Protein AF-A0A816ADS6-F1 (afdb_monomer_lite)

Radius of gyration: 17.89 Å; chains: 1; bounding box: 41×38×44 Å

pLDDT: mean 80.18, std 15.79, range [28.98, 94.25]

Foldseek 3Di:
DVVVVVVCVVCVVVVVVVVCCLQDCVNQVPHRDKDKDKDPFFQCDDCQNPPDPVNVLRRLDIDIDIDDDVVVVVPVQQVVLLVQCLQADDDVQQVVLQVVCVVDVDPDPDDPPVSNHHSSDNHDNPDACVNNVNDPSSGSCPDDPPPPRSVPDD

Sequence (154 aa):
SLLCMFILGLVDDDFVELLEHLTSPSFHQQQPPIIFILADHGLHYGPMWSKTTAGRLESRLPILITIMPNEYLMSSKKKQMLIQNQFRLVTPRDIYWTLFNIASPIKNNMVNDFRRQSLFDDLSMERNCSTEGIPEPLCACSEDGIKINPALHV

Secondary structure (DSSP, 8-state):
-HHHHHHHHHHHHHHHHHHHHTTSTTT-SSSPPPEEEE-SSS--SHHHHHH-HHHHHHHT---EEEE--TTTT-SHHHHHHHHHHTTS---HHHHHHHHHHHH----------TT---TTS---TT--TTTTT--GGG-TTSSSS----GGG--

Organism: NCBI:txid1234261

InterPro domains:
  IPR004245 Protein of unknown function DUF229 [PF02995] (8-144)
  IPR004245 Protein of unknown function DUF229 [PTHR10974] (11-143)

Structure (mmCIF, N/CA/C/O backbone):
data_AF-A0A816ADS6-F1
#
_entry.id   AF-A0A816ADS6-F1
#
loop_
_atom_site.group_PDB
_atom_site.id
_atom_site.type_symbol
_atom_site.label_atom_id
_atom_site.label_alt_id
_atom_site.label_comp_id
_atom_site.label_asym_id
_atom_site.label_entity_id
_atom_site.label_seq_id
_atom_site.pdbx_PDB_ins_code
_atom_site.Cartn_x
_atom_site.Cartn_y
_atom_site.Cartn_z
_atom_site.occupancy
_atom_site.B_iso_or_equiv
_atom_site.auth_seq_id
_atom_site.auth_comp_id
_atom_site.auth_asym_id
_atom_site.auth_atom_id
_atom_site.pdbx_PDB_model_num
ATOM 1 N N . SER A 1 1 ? 2.368 11.155 -23.588 1.00 54.50 1 SER A N 1
ATOM 2 C CA . SER A 1 1 ? 2.244 11.690 -22.220 1.00 54.50 1 SER A CA 1
ATOM 3 C C . SER A 1 1 ? 1.028 12.600 -22.061 1.00 54.50 1 SER A C 1
ATOM 5 O O . SER A 1 1 ? 0.391 12.488 -21.029 1.00 54.50 1 SER A O 1
ATOM 7 N N . LEU A 1 2 ? 0.624 13.403 -23.061 1.00 53.72 2 LEU A N 1
ATOM 8 C CA . LEU A 1 2 ? -0.594 14.238 -22.976 1.00 53.72 2 LEU A CA 1
ATOM 9 C C . LEU A 1 2 ? -1.900 13.467 -22.714 1.00 53.72 2 LEU A C 1
ATOM 11 O O . LEU A 1 2 ? -2.730 13.951 -21.961 1.00 53.72 2 LEU A O 1
ATOM 15 N N . LEU A 1 3 ? -2.069 12.265 -23.280 1.00 56.12 3 LEU A N 1
ATOM 16 C CA . LEU A 1 3 ? -3.297 11.475 -23.105 1.00 56.12 3 LEU A CA 1
ATOM 17 C C . LEU A 1 3 ? -3.537 11.053 -21.640 1.00 56.12 3 LEU A C 1
ATOM 19 O O . LEU A 1 3 ? -4.669 11.089 -21.183 1.00 56.12 3 LEU A O 1
ATOM 23 N N . CYS A 1 4 ? -2.476 10.709 -20.899 1.00 59.50 4 CYS A N 1
ATOM 24 C CA . CYS A 1 4 ? -2.575 10.350 -19.477 1.00 59.50 4 CYS A CA 1
ATOM 25 C C . CYS A 1 4 ? -2.991 11.549 -18.631 1.00 59.50 4 CYS A C 1
ATOM 27 O O . CYS A 1 4 ? -3.923 11.461 -17.845 1.00 59.50 4 CYS A O 1
ATOM 29 N N . MET A 1 5 ? -2.339 12.690 -18.855 1.00 61.38 5 MET A N 1
ATOM 30 C CA . MET A 1 5 ? -2.626 13.920 -18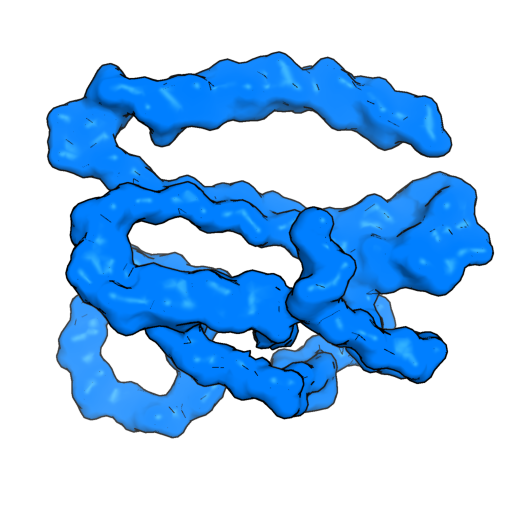.122 1.00 61.38 5 MET A CA 1
ATOM 31 C C . MET A 1 5 ? -4.041 14.440 -18.408 1.00 61.38 5 MET A C 1
ATOM 33 O O . MET A 1 5 ? -4.689 14.961 -17.510 1.00 61.38 5 MET A O 1
ATOM 37 N N . PHE A 1 6 ? -4.547 14.231 -19.628 1.00 64.19 6 PHE A N 1
ATOM 38 C CA . PHE A 1 6 ? -5.937 14.531 -19.973 1.00 64.19 6 PHE A CA 1
ATOM 39 C C . PHE A 1 6 ? -6.925 13.613 -19.249 1.00 64.19 6 PHE A C 1
ATOM 41 O O . PHE A 1 6 ? -7.908 14.100 -18.715 1.00 64.19 6 PHE A O 1
ATOM 48 N N . ILE A 1 7 ? -6.667 12.300 -19.214 1.00 68.88 7 ILE A N 1
ATOM 49 C CA . ILE A 1 7 ? -7.545 11.335 -18.533 1.00 68.88 7 ILE A CA 1
ATOM 50 C C . ILE A 1 7 ? -7.538 11.560 -17.019 1.00 68.88 7 ILE A C 1
ATOM 52 O O . ILE A 1 7 ? -8.600 11.537 -16.409 1.00 68.88 7 ILE A O 1
ATOM 56 N N . LEU A 1 8 ? -6.370 11.817 -16.422 1.00 69.19 8 LEU A N 1
ATOM 57 C CA . LEU A 1 8 ? -6.271 12.158 -15.002 1.00 69.19 8 LEU A CA 1
ATOM 58 C C . LEU A 1 8 ? -7.069 13.428 -14.694 1.00 69.19 8 LEU A C 1
ATOM 60 O O . LEU A 1 8 ? -7.870 13.413 -13.773 1.00 69.19 8 LEU A O 1
ATOM 64 N N . GLY A 1 9 ? -6.950 14.467 -15.526 1.00 75.25 9 GLY A N 1
ATOM 65 C CA . GLY A 1 9 ? -7.720 15.702 -15.364 1.00 75.25 9 GLY A CA 1
ATOM 66 C C . GLY A 1 9 ? -9.240 15.546 -15.507 1.00 75.25 9 GLY A C 1
ATOM 67 O O . GLY A 1 9 ? -9.964 16.420 -15.055 1.00 75.25 9 GLY A O 1
ATOM 68 N N . LEU A 1 10 ? -9.741 14.459 -16.108 1.00 83.31 10 LEU A N 1
ATOM 69 C CA . LEU A 1 10 ? -11.186 14.186 -16.167 1.00 83.31 10 LEU A CA 1
ATOM 70 C C . LEU A 1 10 ? -11.739 13.616 -14.859 1.00 83.31 10 LEU A C 1
ATOM 72 O O . LEU A 1 10 ? -12.939 13.701 -14.639 1.00 83.31 10 LEU A O 1
ATOM 76 N N . VAL A 1 11 ? -10.888 12.989 -14.048 1.00 85.44 11 VAL A N 1
ATOM 77 C CA . VAL A 1 11 ? -11.285 12.319 -12.800 1.00 85.44 11 VAL A CA 1
ATOM 78 C C . VAL A 1 11 ? -10.794 13.099 -11.579 1.00 85.44 11 VAL A C 1
ATOM 80 O O . VAL A 1 11 ? -11.251 12.831 -10.477 1.00 85.44 11 VAL A O 1
ATOM 83 N N . ASP A 1 12 ? -9.879 14.056 -11.758 1.00 88.38 12 ASP A N 1
ATOM 84 C CA . ASP A 1 12 ? -9.216 14.776 -10.666 1.00 88.38 12 ASP A CA 1
ATOM 85 C C . ASP A 1 12 ? -10.220 15.496 -9.756 1.00 88.38 12 ASP A C 1
ATOM 87 O O . ASP A 1 12 ? -10.264 15.210 -8.562 1.00 88.38 12 ASP A O 1
ATOM 91 N N . ASP A 1 13 ? -11.088 16.340 -10.326 1.00 91.56 13 ASP A N 1
ATOM 92 C CA . ASP A 1 13 ? -12.091 17.096 -9.563 1.00 91.56 13 ASP A CA 1
ATOM 93 C C . ASP A 1 13 ? -13.085 16.160 -8.847 1.00 91.56 13 ASP A C 1
ATOM 95 O O . ASP A 1 13 ? -13.317 16.306 -7.646 1.00 91.56 13 ASP A O 1
ATOM 99 N N . ASP A 1 14 ? -13.602 15.143 -9.548 1.00 91.88 14 ASP A N 1
ATOM 100 C CA . ASP A 1 14 ? -14.519 14.142 -8.979 1.00 91.88 14 ASP A CA 1
ATOM 101 C C . ASP A 1 14 ? -13.855 13.350 -7.838 1.00 91.88 14 ASP A C 1
ATOM 103 O O . ASP A 1 14 ? -14.491 12.992 -6.842 1.00 91.88 14 ASP A O 1
ATOM 107 N N . PHE A 1 15 ? -12.560 13.052 -7.970 1.00 90.88 15 PHE A N 1
ATOM 108 C CA . PHE A 1 15 ? -11.800 12.327 -6.959 1.00 90.88 15 PHE A CA 1
ATOM 109 C C . PHE A 1 15 ? -11.513 13.199 -5.737 1.00 90.88 15 PHE A C 1
ATOM 111 O O . PHE A 1 15 ? -11.616 12.712 -4.609 1.00 90.88 15 PHE A O 1
ATOM 118 N N . VAL A 1 16 ? -11.206 14.484 -5.937 1.00 91.88 16 VAL A N 1
ATOM 119 C CA . VAL A 1 16 ? -11.083 15.465 -4.852 1.00 91.88 16 VAL A CA 1
ATOM 120 C C . VAL A 1 16 ? -12.408 15.587 -4.106 1.00 91.88 16 VAL A C 1
ATOM 122 O O . VAL A 1 16 ? -12.417 15.421 -2.887 1.00 91.88 16 VAL A O 1
ATOM 125 N N . GLU A 1 17 ? -13.526 15.774 -4.811 1.00 93.56 17 GLU A N 1
ATOM 126 C CA . GLU A 1 17 ? -14.855 15.866 -4.195 1.00 93.56 17 GLU A CA 1
ATOM 127 C C . GLU A 1 17 ? -15.193 14.595 -3.399 1.00 93.56 17 GLU A C 1
ATOM 129 O O . GLU A 1 17 ? -15.659 14.667 -2.257 1.00 93.56 17 GLU A O 1
ATOM 134 N N . LEU A 1 18 ? -14.893 13.414 -3.953 1.00 91.62 18 LEU A N 1
ATOM 135 C CA . LEU A 1 18 ? -15.072 12.146 -3.253 1.00 91.62 18 LEU A CA 1
ATOM 136 C C . LEU A 1 18 ? -14.236 12.084 -1.970 1.00 91.62 18 LEU A C 1
ATOM 138 O O . LEU A 1 18 ? -14.750 11.677 -0.927 1.00 91.62 18 LEU A O 1
ATOM 142 N N . LEU A 1 19 ? -12.959 12.468 -2.017 1.00 90.94 19 LEU A N 1
ATOM 143 C CA . LEU A 1 19 ? -12.087 12.443 -0.843 1.00 90.94 19 LEU A CA 1
ATOM 144 C C . LEU A 1 19 ? -12.518 13.462 0.214 1.00 90.94 19 LEU A C 1
ATOM 146 O O . LEU A 1 19 ? -12.518 13.134 1.401 1.00 90.94 19 LEU A O 1
ATOM 150 N N . GLU A 1 20 ? -12.929 14.665 -0.183 1.00 91.25 20 GLU A N 1
ATOM 151 C CA . GLU A 1 20 ? -13.481 15.669 0.731 1.00 91.25 20 GLU A CA 1
ATOM 152 C C . GLU A 1 20 ? -14.762 15.157 1.395 1.00 91.25 20 GLU A C 1
ATOM 154 O O . GLU A 1 20 ? -14.912 15.240 2.617 1.00 91.25 20 GLU A O 1
ATOM 159 N N . HIS A 1 21 ? -15.657 14.534 0.625 1.00 91.31 21 HIS A N 1
ATOM 160 C CA . HIS A 1 21 ? -16.869 13.926 1.160 1.00 91.31 21 HIS A CA 1
ATOM 161 C C . HIS A 1 21 ? -16.548 12.807 2.162 1.00 91.31 21 HIS A C 1
ATOM 163 O O . HIS A 1 21 ? -17.042 12.830 3.294 1.00 91.31 21 HIS A O 1
ATOM 169 N N . LEU A 1 22 ? -15.672 11.871 1.775 1.00 89.12 22 LEU A N 1
ATOM 170 C CA . LEU A 1 22 ? -15.220 10.735 2.584 1.00 89.12 22 LEU A CA 1
ATOM 171 C C . LEU A 1 22 ? -14.309 11.120 3.753 1.00 89.12 22 LEU A C 1
ATOM 173 O O . LEU A 1 22 ? -13.932 10.231 4.508 1.00 89.12 22 LEU A O 1
ATOM 177 N N . THR A 1 23 ? -13.913 12.383 3.894 1.00 86.62 23 THR A N 1
ATOM 178 C CA . THR A 1 23 ? -13.150 12.887 5.052 1.00 86.62 23 THR A CA 1
ATOM 179 C C . THR A 1 23 ? -13.935 13.921 5.868 1.00 86.62 23 THR A C 1
ATOM 181 O O . THR A 1 23 ? -13.473 14.386 6.915 1.00 86.62 23 THR A O 1
ATOM 184 N N . SER A 1 24 ? -15.149 14.268 5.424 1.00 88.69 24 SER A N 1
ATOM 185 C CA . SER A 1 24 ? -15.990 15.277 6.060 1.00 88.69 24 SER A CA 1
ATOM 186 C C . SER A 1 24 ? -16.556 14.805 7.410 1.00 88.69 24 SER A C 1
ATOM 188 O O . SER A 1 24 ? -17.027 13.668 7.539 1.00 88.69 24 SER A O 1
ATOM 190 N N . PRO A 1 25 ? -16.647 15.694 8.421 1.00 85.50 25 PRO A N 1
ATOM 191 C CA . PRO A 1 25 ? -17.291 15.365 9.696 1.00 85.50 25 PRO A CA 1
ATOM 192 C C . PRO A 1 25 ? -18.744 14.888 9.549 1.00 85.50 25 PRO A C 1
ATOM 194 O O . PRO A 1 25 ? -19.216 14.095 10.360 1.00 85.50 25 PRO A O 1
ATOM 197 N N . SER A 1 26 ? -19.453 15.341 8.509 1.00 84.19 26 SER A N 1
ATOM 198 C CA . SER A 1 26 ? -20.828 14.927 8.214 1.00 84.19 26 SER A CA 1
ATOM 199 C C . SER A 1 26 ? -20.947 13.469 7.768 1.00 84.19 26 SER A C 1
ATOM 201 O O . SER A 1 26 ? -21.955 12.831 8.072 1.00 84.19 26 SER A O 1
ATOM 203 N N . PHE A 1 27 ? -19.935 12.928 7.081 1.00 82.81 27 PHE A N 1
ATOM 204 C CA . PHE A 1 27 ? -19.905 11.516 6.693 1.00 82.81 27 PHE A CA 1
ATOM 205 C C . PHE A 1 27 ? -19.550 10.614 7.889 1.00 82.81 27 PHE A C 1
ATOM 207 O O . PHE A 1 27 ? -20.072 9.510 8.023 1.00 82.81 27 PHE A O 1
ATOM 214 N N . HIS A 1 28 ? -18.714 11.096 8.814 1.00 76.31 28 HIS A N 1
ATOM 215 C CA . HIS A 1 28 ? -18.153 10.320 9.934 1.00 76.31 28 HIS A CA 1
ATOM 216 C C . HIS A 1 28 ? -18.984 10.321 11.213 1.00 76.31 28 HIS A C 1
ATOM 218 O O . HIS A 1 28 ? -18.406 10.236 12.294 1.00 76.31 28 HIS A O 1
ATOM 224 N N . GLN A 1 29 ? -20.317 10.397 11.104 1.00 71.25 29 GLN A N 1
ATOM 225 C CA . GLN A 1 29 ? -21.249 10.656 12.216 1.00 71.25 29 GLN A CA 1
ATOM 226 C C . GLN A 1 29 ? -20.841 10.050 13.573 1.00 71.25 29 GLN A C 1
ATOM 228 O O . GLN A 1 29 ? -20.934 10.731 14.590 1.00 71.25 29 GLN A O 1
ATOM 233 N N . GLN A 1 30 ? -20.406 8.782 13.597 1.00 70.00 30 GLN A N 1
ATOM 234 C CA . GLN A 1 30 ? -19.963 8.099 14.819 1.00 70.00 30 GLN A CA 1
ATOM 235 C C . GLN A 1 30 ? -18.488 7.668 14.801 1.00 70.00 30 GLN A C 1
ATOM 237 O O . GLN A 1 30 ? -17.876 7.635 15.867 1.00 70.00 30 GLN A O 1
ATOM 242 N N . GLN A 1 31 ? -17.916 7.322 13.638 1.00 79.94 31 GLN A N 1
ATOM 243 C CA . GLN A 1 31 ? -16.502 6.950 13.493 1.00 79.94 31 GLN A CA 1
ATOM 244 C C . GLN A 1 31 ? -15.968 7.334 12.101 1.00 79.94 31 GLN A C 1
ATOM 246 O O . GLN A 1 31 ? -16.668 7.121 11.105 1.00 79.94 31 GLN A O 1
ATOM 251 N N . PRO A 1 32 ? -14.738 7.867 12.006 1.00 87.31 32 PRO A N 1
ATOM 252 C CA . PRO A 1 32 ? -14.055 8.058 10.726 1.00 87.31 32 PRO A CA 1
ATOM 253 C C . PRO A 1 32 ? -13.767 6.712 10.025 1.00 87.31 32 PRO A C 1
ATOM 255 O O . PRO A 1 32 ? -13.591 5.693 10.698 1.00 87.31 32 PRO A O 1
ATOM 258 N N . PRO A 1 33 ? -13.717 6.663 8.681 1.00 89.75 33 PRO A N 1
ATOM 259 C CA . PRO A 1 33 ? -13.610 5.443 7.908 1.00 89.75 33 PRO A CA 1
ATOM 260 C C . PRO A 1 33 ? -12.142 5.065 7.758 1.00 89.75 33 PRO A C 1
ATOM 262 O O . PRO A 1 33 ? -11.239 5.895 7.849 1.00 89.75 33 PRO A O 1
ATOM 265 N N . ILE A 1 34 ? -11.905 3.801 7.439 1.00 91.25 34 ILE A N 1
ATOM 266 C CA . ILE A 1 34 ? -10.633 3.399 6.852 1.00 91.25 34 ILE A CA 1
ATOM 267 C C . ILE A 1 34 ? -10.800 3.440 5.335 1.00 91.25 34 ILE A C 1
ATOM 269 O O . ILE A 1 34 ? -11.683 2.774 4.798 1.00 91.25 34 ILE A O 1
ATOM 273 N N . ILE A 1 35 ? -9.950 4.203 4.655 1.00 92.88 35 ILE A N 1
ATOM 274 C CA . ILE A 1 35 ? -9.988 4.373 3.202 1.00 92.88 35 ILE A CA 1
ATOM 275 C C . ILE A 1 35 ? -8.762 3.686 2.605 1.00 92.88 35 ILE A C 1
ATOM 277 O O . ILE A 1 35 ? -7.633 3.921 3.036 1.00 92.88 35 ILE A O 1
ATOM 281 N N . PHE A 1 36 ? -8.993 2.848 1.598 1.00 94.06 36 PHE A N 1
ATOM 282 C CA . PHE A 1 36 ? -7.957 2.266 0.751 1.00 94.06 36 PHE A CA 1
ATOM 283 C C . PHE A 1 36 ? -8.146 2.796 -0.667 1.00 94.06 36 PHE A C 1
ATOM 285 O O . PHE A 1 36 ? -9.226 2.659 -1.237 1.00 94.06 36 PHE A O 1
ATOM 292 N N . ILE A 1 37 ? -7.092 3.369 -1.235 1.00 93.62 37 ILE A N 1
ATOM 293 C CA . ILE A 1 37 ? -7.019 3.771 -2.638 1.00 93.62 37 ILE A CA 1
ATOM 294 C C . ILE A 1 37 ? -5.985 2.855 -3.279 1.00 93.62 37 ILE A C 1
ATOM 296 O O . ILE A 1 37 ? -4.829 2.833 -2.852 1.00 93.62 37 ILE A O 1
ATOM 300 N N . LEU A 1 38 ? -6.407 2.071 -4.265 1.00 93.06 38 LEU A N 1
ATOM 301 C CA . LEU A 1 38 ? -5.562 1.093 -4.936 1.00 93.06 38 LEU A CA 1
ATOM 302 C C . LEU A 1 38 ? -5.757 1.154 -6.449 1.00 93.06 38 LEU A C 1
ATOM 304 O O . LEU A 1 38 ? -6.881 1.314 -6.921 1.00 93.06 38 LEU A O 1
ATOM 308 N N . ALA A 1 39 ? -4.667 0.981 -7.190 1.00 90.62 39 ALA A N 1
ATOM 309 C CA . ALA A 1 39 ? -4.726 0.625 -8.603 1.00 90.62 39 ALA A CA 1
ATOM 310 C C . ALA A 1 39 ? -4.463 -0.874 -8.778 1.00 90.62 39 ALA A C 1
ATOM 312 O O . ALA A 1 39 ? -3.847 -1.524 -7.933 1.00 90.62 39 ALA A O 1
ATOM 313 N N . ASP A 1 40 ? -4.923 -1.429 -9.890 1.00 89.25 40 ASP A N 1
ATOM 314 C CA . ASP A 1 40 ? -4.599 -2.786 -10.324 1.00 89.25 40 ASP A CA 1
ATOM 315 C C . ASP A 1 40 ? -3.221 -2.858 -11.001 1.00 89.25 40 ASP A C 1
ATOM 317 O O . ASP A 1 40 ? -2.521 -3.864 -10.876 1.00 89.25 40 ASP A O 1
ATOM 321 N N . HIS A 1 41 ? -2.800 -1.777 -11.664 1.00 90.75 41 HIS A N 1
ATOM 322 C CA . HIS A 1 41 ? -1.486 -1.638 -12.289 1.00 90.75 41 HIS A CA 1
ATOM 323 C C . HIS A 1 41 ? -0.981 -0.183 -12.280 1.00 90.75 41 HIS A C 1
ATOM 325 O O . HIS A 1 41 ? -1.721 0.758 -11.997 1.00 90.75 41 HIS A O 1
ATOM 331 N N . GLY A 1 42 ? 0.299 0.017 -12.611 1.00 87.94 42 GLY A N 1
ATOM 332 C CA . GLY A 1 42 ? 0.860 1.349 -12.859 1.00 87.94 42 GLY A CA 1
ATOM 333 C C . GLY A 1 42 ? 0.696 1.800 -14.315 1.00 87.94 42 GLY A C 1
ATOM 334 O O . GLY A 1 42 ? -0.076 1.226 -15.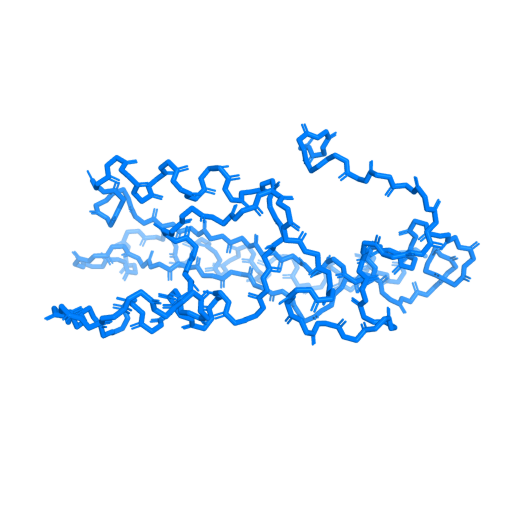087 1.00 87.94 42 GLY A O 1
ATOM 335 N N . LEU A 1 43 ? 1.437 2.828 -14.739 1.00 86.88 43 LEU A N 1
ATOM 336 C CA . LEU A 1 43 ? 1.344 3.334 -16.111 1.00 86.88 43 LEU A CA 1
ATOM 337 C C . LEU A 1 43 ? 1.894 2.314 -17.120 1.00 86.88 43 LEU A C 1
ATOM 339 O O . LEU A 1 43 ? 3.099 2.132 -17.253 1.00 86.88 43 LEU A O 1
ATOM 343 N N . HIS A 1 44 ? 1.001 1.693 -17.884 1.00 87.44 44 HIS A N 1
ATOM 344 C CA . HIS A 1 44 ? 1.337 0.619 -18.826 1.00 87.44 44 HIS A CA 1
ATOM 345 C C . HIS A 1 44 ? 1.098 0.969 -20.308 1.00 87.44 44 HIS A C 1
ATOM 347 O O . HIS A 1 44 ? 0.907 0.088 -21.142 1.00 87.44 44 HIS A O 1
ATOM 353 N N . TYR A 1 45 ? 1.090 2.258 -20.664 1.00 87.69 45 TYR A N 1
ATOM 354 C CA . TYR A 1 45 ? 0.886 2.697 -22.047 1.00 87.69 45 TYR A CA 1
ATOM 355 C C . TYR A 1 45 ? 1.807 3.842 -22.473 1.00 87.69 45 TYR A C 1
ATOM 357 O O . TYR A 1 45 ? 2.373 4.594 -21.678 1.00 87.69 45 TYR A O 1
ATOM 365 N N . GLY A 1 46 ? 1.935 3.996 -23.791 1.00 87.75 46 GLY A N 1
ATOM 366 C CA . GLY A 1 46 ? 2.704 5.064 -24.418 1.00 87.75 46 GLY A CA 1
ATOM 367 C C . GLY A 1 46 ? 4.221 4.819 -24.466 1.00 87.75 46 GLY A C 1
ATOM 368 O O . GLY A 1 46 ? 4.712 3.734 -24.142 1.00 87.75 46 GLY A O 1
ATOM 369 N N . PRO A 1 47 ? 4.993 5.826 -24.922 1.00 88.81 47 PRO A N 1
ATOM 370 C CA . PRO A 1 47 ? 6.431 5.679 -25.144 1.00 88.81 47 PRO A CA 1
ATOM 371 C C . PRO A 1 47 ? 7.238 5.440 -23.868 1.00 88.81 47 PRO A C 1
ATOM 373 O O . PRO A 1 47 ? 8.253 4.762 -23.941 1.00 88.81 47 PRO A O 1
ATOM 376 N N . MET A 1 48 ? 6.804 5.972 -22.718 1.00 85.81 48 MET A N 1
ATOM 377 C CA . MET A 1 48 ? 7.526 5.782 -21.454 1.00 85.81 48 MET A CA 1
ATOM 378 C C . MET A 1 48 ? 7.531 4.304 -21.057 1.00 85.81 48 MET A C 1
ATOM 380 O O . MET A 1 48 ? 8.599 3.719 -20.893 1.00 85.81 48 MET A O 1
ATOM 384 N N . TRP A 1 49 ? 6.350 3.682 -21.026 1.00 88.38 49 TRP A N 1
ATOM 385 C CA . TRP A 1 49 ? 6.196 2.253 -20.769 1.00 88.38 49 TRP A CA 1
ATOM 386 C C . TRP A 1 49 ? 6.914 1.382 -21.811 1.00 88.38 49 TRP A C 1
ATOM 388 O O . TRP A 1 49 ? 7.705 0.514 -21.462 1.00 88.38 49 TRP A O 1
ATOM 398 N N . SER A 1 50 ? 6.692 1.629 -23.106 1.00 89.06 50 SER A N 1
ATOM 399 C CA . SER A 1 50 ? 7.218 0.746 -24.162 1.00 89.06 50 SER A CA 1
ATOM 400 C C . SER A 1 50 ? 8.726 0.879 -24.406 1.00 89.06 50 SER A C 1
ATOM 402 O O . SER A 1 50 ? 9.370 -0.102 -24.775 1.00 89.06 50 SER A O 1
ATOM 404 N N . LYS A 1 51 ? 9.312 2.070 -24.216 1.00 90.12 51 LYS A N 1
ATOM 405 C CA . LYS A 1 51 ? 10.706 2.353 -24.607 1.00 90.12 51 LYS A CA 1
ATOM 406 C C . LYS A 1 51 ? 11.702 2.359 -23.452 1.00 90.12 51 LYS A C 1
ATOM 408 O O . LYS A 1 51 ? 12.898 2.386 -23.722 1.00 90.12 51 LYS A O 1
ATOM 413 N N . THR A 1 52 ? 11.256 2.342 -22.196 1.00 87.19 52 THR A N 1
ATOM 414 C CA . THR A 1 52 ? 12.157 2.457 -21.039 1.00 87.19 52 THR A CA 1
ATOM 415 C C . THR A 1 52 ? 11.955 1.317 -20.047 1.00 87.19 52 THR A C 1
ATOM 417 O O . THR A 1 52 ? 10.835 0.860 -19.832 1.00 87.19 52 THR A O 1
ATOM 420 N N . THR A 1 53 ? 13.044 0.867 -19.419 1.00 84.94 53 THR A N 1
ATOM 421 C CA . THR A 1 53 ? 12.979 -0.061 -18.278 1.00 84.94 53 THR A CA 1
ATOM 422 C C . THR A 1 53 ? 12.179 0.540 -17.125 1.00 84.94 53 THR A C 1
ATOM 424 O O . THR A 1 53 ? 11.330 -0.142 -16.565 1.00 84.94 53 THR A O 1
ATOM 427 N N . ALA A 1 54 ? 12.395 1.824 -16.813 1.00 84.81 54 ALA A N 1
ATOM 428 C CA . ALA A 1 54 ? 11.687 2.513 -15.736 1.00 84.81 54 ALA A CA 1
ATOM 429 C C . ALA A 1 54 ? 10.165 2.493 -15.943 1.00 84.81 54 ALA A C 1
ATOM 431 O O . ALA A 1 54 ? 9.438 2.138 -15.029 1.00 84.81 54 ALA A O 1
ATOM 432 N N . GLY A 1 55 ? 9.674 2.754 -17.157 1.00 87.06 55 GLY A N 1
ATOM 433 C CA . GLY A 1 55 ? 8.240 2.694 -17.448 1.00 87.06 55 GLY A CA 1
ATOM 434 C C . GLY A 1 55 ? 7.655 1.277 -17.383 1.00 87.06 55 GLY A C 1
ATOM 435 O O . GLY A 1 55 ? 6.529 1.096 -16.923 1.00 87.06 55 GLY A O 1
ATOM 436 N N . ARG A 1 56 ? 8.402 0.244 -17.802 1.00 85.56 56 ARG A N 1
ATOM 437 C CA . ARG A 1 56 ? 7.975 -1.157 -17.603 1.00 85.56 56 ARG A CA 1
ATOM 438 C C . ARG A 1 56 ? 7.924 -1.523 -16.124 1.00 85.56 56 ARG A C 1
ATOM 440 O O . ARG A 1 56 ? 6.989 -2.187 -15.689 1.00 85.56 56 ARG A O 1
ATOM 447 N N . LEU A 1 57 ? 8.894 -1.059 -15.349 1.00 85.94 57 LEU A N 1
ATOM 448 C CA . LEU A 1 57 ? 8.926 -1.228 -13.905 1.00 85.94 57 LEU A CA 1
ATOM 449 C C . LEU A 1 57 ? 7.746 -0.517 -13.224 1.00 85.94 57 LEU A C 1
ATOM 451 O O . LEU A 1 57 ? 7.025 -1.153 -12.462 1.00 85.94 57 LEU A O 1
ATOM 455 N N . GLU A 1 58 ? 7.499 0.752 -13.551 1.00 86.00 58 GLU A N 1
ATOM 456 C CA . GLU A 1 58 ? 6.360 1.531 -13.049 1.00 86.00 58 GLU A CA 1
ATOM 457 C C . GLU A 1 58 ? 5.028 0.837 -13.337 1.00 86.00 58 GLU A C 1
ATOM 459 O O . GLU A 1 58 ? 4.162 0.808 -12.472 1.00 86.00 58 GLU A O 1
ATOM 464 N N . SER A 1 59 ? 4.867 0.192 -14.499 1.00 88.38 59 SER A N 1
ATOM 465 C CA . SER A 1 59 ? 3.631 -0.542 -14.814 1.00 88.38 59 SER A CA 1
ATOM 466 C C . SER A 1 59 ? 3.306 -1.685 -13.844 1.00 88.38 59 SER A C 1
ATOM 468 O O . SER A 1 59 ? 2.141 -2.053 -13.702 1.00 88.38 59 SER A O 1
ATOM 470 N N . ARG A 1 60 ? 4.318 -2.211 -13.144 1.00 87.19 60 ARG A N 1
ATOM 471 C CA . ARG A 1 60 ? 4.209 -3.291 -12.150 1.00 87.19 60 ARG A CA 1
ATOM 472 C C . ARG A 1 60 ? 4.133 -2.772 -10.711 1.00 87.19 60 ARG A C 1
ATOM 474 O O . ARG A 1 60 ? 4.072 -3.574 -9.784 1.00 87.19 60 ARG A O 1
ATOM 481 N N . LEU A 1 61 ? 4.148 -1.452 -10.523 1.00 88.12 61 LEU A N 1
ATOM 482 C CA . LEU A 1 61 ? 4.077 -0.774 -9.230 1.00 88.12 61 LEU A CA 1
ATOM 483 C C . LEU A 1 61 ? 2.749 -0.005 -9.127 1.00 88.12 61 LEU A C 1
ATOM 485 O O . LEU A 1 61 ? 2.721 1.209 -9.340 1.00 88.12 61 LEU A O 1
ATOM 489 N N . PRO A 1 62 ? 1.627 -0.694 -8.847 1.00 90.00 62 PRO A N 1
ATOM 490 C CA . PRO A 1 62 ? 0.355 -0.026 -8.614 1.00 90.00 62 PRO A CA 1
ATOM 491 C C . PRO A 1 62 ? 0.410 0.856 -7.364 1.00 90.00 62 PRO A C 1
ATOM 493 O O . PRO A 1 62 ? 1.103 0.549 -6.390 1.00 90.00 62 PRO A O 1
ATOM 496 N N . ILE A 1 63 ? -0.372 1.935 -7.373 1.00 90.50 63 ILE A N 1
ATOM 497 C CA . ILE A 1 63 ? -0.534 2.789 -6.198 1.00 90.50 63 ILE A CA 1
ATOM 498 C C . ILE A 1 63 ? -1.293 2.041 -5.095 1.00 90.50 63 ILE A C 1
ATOM 500 O O . ILE A 1 63 ? -2.264 1.333 -5.366 1.00 90.50 63 ILE A O 1
ATOM 504 N N . LEU A 1 64 ? -0.862 2.233 -3.849 1.00 93.56 64 LEU A N 1
ATOM 505 C CA . LEU A 1 64 ? -1.573 1.819 -2.644 1.00 93.56 64 LEU A CA 1
ATOM 506 C C . LEU A 1 64 ? -1.452 2.935 -1.606 1.00 93.56 64 LEU A C 1
ATOM 508 O O . LEU A 1 64 ? -0.373 3.179 -1.071 1.00 93.56 64 LEU A O 1
ATOM 512 N N . ILE A 1 65 ? -2.566 3.593 -1.303 1.00 93.50 65 ILE A N 1
ATOM 513 C CA . ILE A 1 65 ? -2.663 4.602 -0.247 1.00 93.50 65 ILE A CA 1
ATOM 514 C C . ILE A 1 65 ? -3.699 4.132 0.767 1.00 93.50 65 ILE A C 1
ATOM 516 O O . ILE A 1 65 ? -4.796 3.705 0.408 1.00 93.50 65 ILE A O 1
ATOM 520 N N . THR A 1 66 ? -3.358 4.235 2.049 1.00 92.81 66 THR A N 1
ATOM 521 C CA . THR A 1 66 ? -4.280 3.943 3.148 1.00 92.81 66 THR A CA 1
ATOM 522 C C . THR A 1 66 ? -4.445 5.167 4.031 1.00 92.81 66 THR A C 1
ATOM 524 O O . THR A 1 66 ? -3.456 5.678 4.558 1.00 92.81 66 THR A O 1
ATOM 527 N N . ILE A 1 67 ? -5.683 5.595 4.251 1.00 91.31 67 ILE A N 1
ATOM 528 C CA . ILE A 1 67 ? -6.034 6.631 5.222 1.00 91.31 67 ILE A CA 1
ATOM 529 C C . ILE A 1 67 ? -6.748 5.921 6.364 1.00 91.31 67 ILE A C 1
ATOM 531 O O . ILE A 1 67 ? -7.789 5.295 6.164 1.00 91.31 67 ILE A O 1
ATOM 535 N N . MET A 1 68 ? -6.157 5.961 7.556 1.00 90.12 68 MET A N 1
ATOM 536 C CA . MET A 1 68 ? -6.697 5.279 8.728 1.00 90.12 68 MET A CA 1
ATOM 537 C C . MET A 1 68 ? -6.925 6.274 9.865 1.00 90.12 68 MET A C 1
ATOM 539 O O . MET A 1 68 ? -6.051 7.109 10.112 1.00 90.12 68 MET A O 1
ATOM 543 N N . PRO A 1 69 ? -8.038 6.159 10.604 1.00 89.31 69 PRO A N 1
ATOM 544 C CA . PRO A 1 69 ? -8.267 6.964 11.790 1.00 89.31 69 PRO A CA 1
ATOM 545 C C . PRO A 1 69 ? -7.196 6.753 12.851 1.00 89.31 69 PRO A C 1
ATOM 547 O O . PRO A 1 69 ? -6.740 5.625 13.072 1.00 89.31 69 PRO A O 1
ATOM 550 N N . ASN A 1 70 ? -6.853 7.818 13.577 1.00 86.50 70 ASN A N 1
ATOM 551 C CA . ASN A 1 70 ? -5.906 7.725 14.687 1.00 86.50 70 ASN A CA 1
ATOM 552 C C . ASN A 1 70 ? -6.385 6.722 15.741 1.00 86.50 70 ASN A C 1
ATOM 554 O O . ASN A 1 70 ? -5.573 5.966 16.267 1.00 86.50 70 ASN A O 1
ATOM 558 N N . GLU A 1 71 ? -7.695 6.655 15.979 1.00 85.56 71 GLU A N 1
ATOM 559 C CA . GLU A 1 71 ? -8.356 5.736 16.906 1.00 85.56 71 GLU A CA 1
ATOM 560 C C . GLU A 1 71 ? -8.098 4.268 16.531 1.00 85.56 71 GLU A C 1
ATOM 562 O O . GLU A 1 71 ? -7.872 3.425 17.401 1.00 85.56 71 GLU A O 1
ATOM 567 N N . TYR A 1 72 ? -8.058 3.957 15.231 1.00 86.06 72 TYR A N 1
ATOM 568 C CA . TYR A 1 72 ? -7.748 2.614 14.737 1.00 86.06 72 TYR A CA 1
ATOM 569 C C . TYR A 1 72 ? -6.253 2.273 14.880 1.00 86.06 72 TYR A C 1
ATOM 571 O O . TYR A 1 72 ? -5.876 1.113 15.089 1.00 86.06 72 TYR A O 1
ATOM 579 N N . LEU A 1 73 ? -5.399 3.298 14.804 1.00 85.56 73 LEU A N 1
ATOM 580 C CA . LEU A 1 73 ? -3.944 3.218 14.937 1.00 85.56 73 LEU A CA 1
ATOM 581 C C . LEU A 1 73 ? -3.439 3.388 16.381 1.00 85.56 73 LEU A C 1
ATOM 583 O O . LEU A 1 73 ? -2.227 3.445 16.589 1.00 85.56 73 LEU A O 1
ATOM 587 N N . MET A 1 74 ? -4.330 3.439 17.378 1.00 71.94 74 MET A N 1
ATOM 588 C CA . MET A 1 74 ? -3.989 3.670 18.794 1.00 71.94 74 MET A CA 1
ATOM 589 C C . MET A 1 74 ? -2.976 2.664 19.360 1.00 71.94 74 MET A C 1
ATOM 591 O O . MET A 1 74 ? -2.289 2.966 20.336 1.00 71.94 74 MET A O 1
ATOM 595 N N . SER A 1 75 ? -2.823 1.481 18.749 1.00 66.69 75 SER A N 1
ATOM 596 C CA . SER A 1 75 ? -1.660 0.641 19.026 1.00 66.69 75 SER A CA 1
ATOM 597 C C . SER A 1 75 ? -0.444 1.164 18.256 1.00 66.69 75 SER A C 1
ATOM 599 O O . SER A 1 75 ? -0.375 1.084 17.027 1.00 66.69 75 SER A O 1
ATOM 601 N N . SER A 1 76 ? 0.563 1.644 18.994 1.00 72.31 76 SER A N 1
ATOM 602 C CA . SER A 1 76 ? 1.852 2.084 18.434 1.00 72.31 76 SER A CA 1
ATOM 603 C C . SER A 1 76 ? 2.425 1.073 17.436 1.00 72.31 76 SER A C 1
ATOM 605 O O . SER A 1 76 ? 2.979 1.470 16.415 1.00 72.31 76 SER A O 1
ATOM 607 N N . LYS A 1 77 ? 2.193 -0.225 17.676 1.00 86.81 77 LYS A N 1
ATOM 608 C CA . LYS A 1 77 ? 2.598 -1.314 16.788 1.00 86.81 77 LYS A CA 1
ATOM 609 C C . LYS A 1 77 ? 1.972 -1.227 15.390 1.00 86.81 77 LYS A C 1
ATOM 611 O O . LYS A 1 77 ? 2.724 -1.271 14.428 1.00 86.81 77 LYS A O 1
ATOM 616 N N . LYS A 1 78 ? 0.646 -1.065 15.234 1.00 88.94 78 LYS A N 1
ATOM 617 C CA . LYS A 1 78 ? 0.012 -1.010 13.895 1.00 88.94 78 LYS A CA 1
ATOM 618 C C . LYS A 1 78 ? 0.564 0.148 13.069 1.00 88.94 78 LYS A C 1
ATOM 620 O O . LYS A 1 78 ? 0.957 -0.046 11.925 1.00 88.94 78 LYS A O 1
ATOM 625 N N . LYS A 1 79 ? 0.641 1.337 13.676 1.00 91.56 79 LYS A N 1
ATOM 626 C CA . LYS A 1 79 ? 1.206 2.530 13.033 1.00 91.56 79 LYS A CA 1
ATOM 627 C C . LYS A 1 79 ? 2.667 2.319 12.632 1.00 91.56 79 LYS A C 1
ATOM 629 O O . LYS A 1 79 ? 3.049 2.680 11.525 1.00 91.56 79 LYS A O 1
ATOM 634 N N . GLN A 1 80 ? 3.474 1.725 13.511 1.00 91.69 80 GLN A N 1
ATOM 635 C CA . GLN A 1 80 ? 4.871 1.406 13.214 1.00 91.69 80 GLN A CA 1
ATOM 636 C C . GLN A 1 80 ? 5.000 0.417 12.054 1.00 91.69 80 GLN A C 1
ATOM 638 O O . GLN A 1 80 ? 5.811 0.664 11.168 1.00 91.69 80 GLN A O 1
ATOM 643 N N . MET A 1 81 ? 4.191 -0.649 12.024 1.00 92.44 81 MET A N 1
ATOM 644 C CA . MET A 1 81 ? 4.234 -1.632 10.935 1.00 92.44 81 MET A CA 1
ATOM 645 C C . MET A 1 81 ? 3.824 -0.998 9.605 1.00 92.44 81 MET A C 1
ATOM 647 O O . MET A 1 81 ? 4.532 -1.167 8.622 1.00 92.44 81 MET A O 1
ATOM 651 N N . LEU A 1 82 ? 2.773 -0.166 9.578 1.00 92.38 82 LEU A N 1
ATOM 652 C CA . LEU A 1 82 ? 2.403 0.579 8.369 1.00 92.38 82 LEU A CA 1
ATOM 653 C C . LEU A 1 82 ? 3.546 1.466 7.862 1.00 92.38 82 LEU A C 1
ATOM 655 O O . LEU A 1 82 ? 3.813 1.478 6.666 1.00 92.38 82 LEU A O 1
ATOM 659 N N . ILE A 1 83 ? 4.238 2.187 8.753 1.00 91.50 83 ILE A N 1
ATOM 660 C CA . ILE A 1 83 ? 5.377 3.041 8.376 1.00 91.50 83 ILE A CA 1
ATOM 661 C C . ILE A 1 83 ? 6.540 2.207 7.837 1.00 91.50 83 ILE A C 1
ATOM 663 O O . ILE A 1 83 ? 7.119 2.550 6.812 1.00 91.50 83 ILE A O 1
ATOM 667 N N . GLN A 1 84 ? 6.879 1.103 8.500 1.00 91.12 84 GLN A N 1
ATOM 668 C CA . GLN A 1 84 ? 7.965 0.227 8.061 1.00 91.12 84 GLN A CA 1
ATOM 669 C C . GLN A 1 84 ? 7.655 -0.449 6.718 1.00 91.12 84 GLN A C 1
ATOM 671 O O . GLN A 1 84 ? 8.543 -0.569 5.872 1.00 91.12 84 GLN A O 1
ATOM 676 N N . ASN A 1 85 ? 6.397 -0.839 6.503 1.00 92.94 85 ASN A N 1
ATOM 677 C CA . ASN A 1 85 ? 5.944 -1.551 5.313 1.0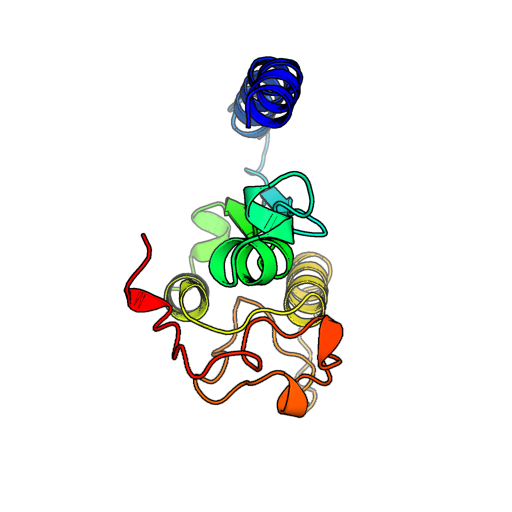0 92.94 85 ASN A CA 1
ATOM 678 C C . ASN A 1 85 ? 5.830 -0.670 4.061 1.00 92.94 85 ASN A C 1
ATOM 680 O O . ASN A 1 85 ? 5.782 -1.225 2.967 1.00 92.94 85 ASN A O 1
ATOM 684 N N . GLN A 1 86 ? 5.879 0.667 4.180 1.00 90.62 86 GLN A N 1
ATOM 685 C CA . GLN A 1 86 ? 6.003 1.575 3.019 1.00 90.62 86 GLN A CA 1
ATOM 686 C C . GLN A 1 86 ? 7.217 1.233 2.148 1.00 90.62 86 GLN A C 1
ATOM 688 O O . GLN A 1 86 ? 7.229 1.495 0.950 1.00 90.62 86 GLN A O 1
ATOM 693 N N . PHE A 1 87 ? 8.229 0.612 2.755 1.00 86.94 87 PHE A N 1
ATOM 694 C CA . PHE A 1 87 ? 9.488 0.266 2.118 1.00 86.94 87 PHE A CA 1
ATOM 695 C C . PHE A 1 87 ? 9.676 -1.242 1.935 1.00 86.94 87 PHE A C 1
ATOM 697 O O . PHE A 1 87 ? 10.807 -1.729 1.903 1.00 86.94 87 PHE A O 1
ATOM 704 N N . ARG A 1 88 ? 8.581 -2.004 1.866 1.00 89.19 88 ARG A N 1
ATOM 705 C CA . ARG A 1 88 ? 8.596 -3.464 1.709 1.00 89.19 88 ARG A CA 1
ATOM 706 C C . ARG A 1 88 ? 7.796 -3.876 0.484 1.00 89.19 88 ARG A C 1
ATOM 708 O O . ARG A 1 88 ? 6.916 -3.153 0.030 1.00 89.19 88 ARG A O 1
ATOM 715 N N . LEU A 1 89 ? 8.096 -5.064 -0.042 1.00 89.38 89 LEU A N 1
ATOM 716 C CA . LEU A 1 89 ? 7.265 -5.674 -1.074 1.00 89.38 89 LEU A CA 1
ATOM 717 C C . LEU A 1 89 ? 5.901 -5.998 -0.457 1.00 89.38 89 LEU A C 1
ATOM 719 O O . LEU A 1 89 ? 5.806 -6.896 0.379 1.00 89.38 89 LEU A O 1
ATOM 723 N N . VAL A 1 90 ? 4.876 -5.249 -0.856 1.00 91.38 90 VAL A N 1
ATOM 724 C CA . VAL A 1 90 ? 3.472 -5.478 -0.506 1.00 91.38 90 VAL A CA 1
ATOM 725 C C . VAL A 1 90 ? 2.782 -6.169 -1.673 1.00 91.38 90 VAL A C 1
ATOM 727 O O . VAL A 1 90 ? 3.003 -5.840 -2.836 1.00 91.38 90 VAL A O 1
ATOM 730 N N . THR A 1 91 ? 1.926 -7.132 -1.358 1.00 90.56 91 THR A N 1
ATOM 731 C CA . THR A 1 91 ? 1.192 -7.936 -2.331 1.00 90.56 91 THR A CA 1
ATOM 732 C C . THR A 1 91 ? -0.320 -7.794 -2.135 1.00 90.56 91 THR A C 1
ATOM 734 O O . THR A 1 91 ? -0.780 -7.484 -1.030 1.00 90.56 91 THR A O 1
ATOM 737 N N . PRO A 1 92 ? -1.140 -8.118 -3.153 1.00 91.44 92 PRO A N 1
ATOM 738 C CA . PRO A 1 92 ? -2.596 -8.179 -2.994 1.00 91.44 92 PRO A CA 1
ATOM 739 C C . PRO A 1 92 ? -3.055 -9.136 -1.883 1.00 91.44 92 PRO A C 1
ATOM 741 O O . PRO A 1 92 ? -4.106 -8.931 -1.277 1.00 91.44 92 PRO A O 1
ATOM 744 N N . ARG A 1 93 ? -2.255 -10.166 -1.575 1.00 91.50 93 ARG A N 1
ATOM 745 C CA . ARG A 1 93 ? -2.509 -11.085 -0.458 1.00 91.50 93 ARG A CA 1
ATOM 746 C C . ARG A 1 93 ? -2.427 -10.365 0.889 1.00 91.50 93 ARG A C 1
ATOM 748 O O . ARG A 1 93 ? -3.270 -10.614 1.747 1.00 91.50 93 ARG A O 1
ATOM 755 N N . ASP A 1 94 ? -1.464 -9.462 1.056 1.00 93.44 94 ASP A N 1
ATOM 756 C CA . ASP A 1 94 ? -1.314 -8.688 2.292 1.00 93.44 94 ASP A CA 1
ATOM 757 C C . ASP A 1 94 ? -2.492 -7.724 2.472 1.00 93.44 94 ASP A C 1
ATOM 759 O O . ASP A 1 94 ? -3.029 -7.586 3.572 1.00 93.44 94 ASP A O 1
ATOM 763 N N . ILE A 1 95 ? -2.960 -7.108 1.378 1.00 94.25 95 ILE A N 1
ATOM 764 C CA . ILE A 1 95 ? -4.163 -6.261 1.373 1.00 94.25 95 ILE A CA 1
ATOM 765 C C . ILE A 1 95 ? -5.393 -7.088 1.764 1.00 94.25 95 ILE A C 1
ATOM 767 O O . ILE A 1 95 ? -6.139 -6.682 2.653 1.00 94.25 95 ILE A O 1
ATOM 771 N N . TYR A 1 96 ? -5.575 -8.275 1.171 1.00 93.56 96 TYR A N 1
ATOM 772 C CA . TYR A 1 96 ? -6.669 -9.186 1.518 1.00 93.56 96 TYR A CA 1
ATOM 773 C C . TYR A 1 96 ? -6.695 -9.499 3.019 1.00 93.56 96 TYR A C 1
ATOM 775 O O . TYR A 1 96 ? -7.729 -9.325 3.662 1.00 93.56 96 TYR A O 1
ATOM 783 N N . TRP A 1 97 ? -5.564 -9.906 3.603 1.00 92.31 97 TRP A N 1
ATOM 784 C CA . TRP A 1 97 ? -5.502 -10.212 5.034 1.00 92.31 97 TRP A CA 1
ATOM 785 C C . TRP A 1 97 ? -5.664 -8.974 5.912 1.00 92.31 97 TRP A C 1
ATOM 787 O O . TRP A 1 97 ? -6.238 -9.066 6.992 1.00 92.31 97 TRP A O 1
ATOM 797 N N . THR A 1 98 ? -5.233 -7.803 5.445 1.00 92.62 98 THR A N 1
ATOM 798 C CA . THR A 1 98 ? -5.486 -6.529 6.131 1.00 92.62 98 THR A CA 1
ATOM 799 C C . THR A 1 98 ? -6.976 -6.234 6.211 1.00 92.62 98 THR A C 1
ATOM 801 O O . THR A 1 98 ? -7.490 -5.983 7.300 1.00 92.62 98 THR A O 1
ATOM 804 N N . LEU A 1 99 ? -7.684 -6.320 5.083 1.00 93.12 99 LEU A N 1
ATOM 805 C CA . LEU A 1 99 ? -9.131 -6.114 5.022 1.00 93.12 99 LEU A CA 1
ATOM 806 C C . LEU A 1 99 ? -9.879 -7.177 5.828 1.00 93.12 99 LEU A C 1
ATOM 808 O O . LEU A 1 99 ? -10.797 -6.846 6.575 1.00 93.12 99 LEU A O 1
ATOM 812 N N . PHE A 1 100 ? -9.444 -8.436 5.747 1.00 90.38 100 PHE A N 1
ATOM 813 C CA . PHE A 1 100 ? -9.984 -9.522 6.556 1.00 90.38 100 PHE A CA 1
ATOM 814 C C . PHE A 1 100 ? -9.831 -9.236 8.055 1.00 90.38 100 PHE A C 1
ATOM 816 O O . PHE A 1 100 ? -10.804 -9.348 8.794 1.00 90.38 100 PHE A O 1
ATOM 823 N N . ASN A 1 101 ? -8.650 -8.795 8.500 1.00 86.44 101 ASN A N 1
ATOM 824 C CA . ASN A 1 101 ? -8.382 -8.456 9.899 1.00 86.44 101 ASN A CA 1
ATOM 825 C C . ASN A 1 101 ? -9.180 -7.228 10.375 1.00 86.44 101 ASN A C 1
ATOM 827 O O . ASN A 1 101 ? -9.525 -7.144 11.554 1.00 86.44 101 ASN A O 1
ATOM 831 N N . ILE A 1 102 ? -9.471 -6.274 9.481 1.00 88.31 102 ILE A N 1
ATOM 832 C CA . ILE A 1 102 ? -10.347 -5.127 9.767 1.00 88.31 102 ILE A CA 1
ATOM 833 C C . ILE A 1 102 ? -11.800 -5.590 9.931 1.00 88.31 102 ILE A C 1
ATOM 835 O O . ILE A 1 102 ? -12.440 -5.239 10.920 1.00 88.31 102 ILE A O 1
ATOM 839 N N . ALA A 1 103 ? -12.314 -6.372 8.979 1.00 87.81 103 ALA A N 1
ATOM 840 C CA . ALA A 1 103 ? -13.717 -6.784 8.928 1.00 87.81 103 ALA A CA 1
ATOM 841 C C . ALA A 1 103 ? -14.064 -7.867 9.959 1.00 87.81 103 ALA A C 1
ATOM 843 O O . ALA A 1 103 ? -15.169 -7.903 10.498 1.00 87.81 103 ALA A O 1
ATOM 844 N N . SER A 1 104 ? -13.119 -8.761 10.234 1.00 81.94 104 SER A N 1
ATOM 845 C CA . SER A 1 104 ? -13.256 -9.848 11.189 1.00 81.94 104 SER A CA 1
ATOM 846 C C . SER A 1 104 ? -12.020 -9.869 12.085 1.00 81.94 104 SER A C 1
ATOM 848 O O . SER A 1 104 ? -11.076 -10.621 11.827 1.00 81.94 104 SER A O 1
ATOM 850 N N . PRO A 1 105 ? -11.992 -9.052 13.154 1.00 66.62 105 PRO A N 1
ATOM 851 C CA . PRO A 1 105 ? -10.941 -9.108 14.161 1.00 66.62 105 PRO A CA 1
ATOM 852 C C . PRO A 1 105 ? -11.120 -10.385 14.993 1.00 66.62 105 PRO A C 1
ATOM 854 O O . PRO A 1 105 ? -11.501 -10.354 16.165 1.00 66.62 105 PRO A O 1
ATOM 857 N N . ILE A 1 106 ? -10.923 -11.550 14.374 1.00 59.88 106 ILE A N 1
ATOM 858 C CA . ILE A 1 106 ? -11.021 -12.832 15.053 1.00 59.88 106 ILE A CA 1
ATOM 859 C C . ILE A 1 106 ? -9.908 -12.868 16.102 1.00 59.88 106 ILE A C 1
ATOM 861 O O . ILE A 1 106 ? -8.724 -12.792 15.778 1.00 59.88 106 ILE A O 1
ATOM 865 N N . LYS A 1 107 ? -10.290 -13.033 17.374 1.00 53.84 107 LYS A N 1
ATOM 866 C CA . LYS A 1 107 ? -9.392 -13.399 18.479 1.00 53.84 107 LYS A CA 1
ATOM 867 C C . LYS A 1 107 ? -8.884 -14.835 18.286 1.00 53.84 107 LYS A C 1
ATOM 869 O O . LYS A 1 107 ? -9.225 -15.705 19.078 1.00 53.84 107 LYS A O 1
ATOM 874 N N . ASN A 1 108 ? -8.134 -15.130 17.228 1.00 49.28 108 ASN A N 1
ATOM 875 C CA . ASN A 1 108 ? -7.653 -16.490 17.003 1.00 49.28 108 ASN A CA 1
ATOM 876 C C . ASN A 1 108 ? -6.169 -16.625 17.332 1.00 49.28 108 ASN A C 1
ATOM 878 O O . ASN A 1 108 ? -5.295 -16.227 16.570 1.00 49.28 108 ASN A O 1
ATOM 882 N N . ASN A 1 109 ? -5.931 -17.286 18.467 1.00 49.84 109 ASN A N 1
ATOM 883 C CA . ASN A 1 109 ? -4.711 -17.997 18.848 1.00 49.84 109 ASN A CA 1
ATOM 884 C C . ASN A 1 109 ? -4.399 -19.148 17.865 1.00 49.84 109 ASN A C 1
ATOM 886 O O . ASN A 1 109 ? -4.266 -20.298 18.278 1.00 49.84 109 ASN A O 1
ATOM 890 N N . MET A 1 110 ? -4.353 -18.895 16.557 1.00 49.62 110 MET A N 1
ATOM 891 C CA . MET A 1 110 ? -4.173 -19.953 15.565 1.00 49.62 110 MET A CA 1
ATOM 892 C C . MET A 1 110 ? -2.999 -19.655 14.647 1.00 49.62 110 MET A C 1
ATOM 894 O O . MET A 1 110 ? -3.149 -18.910 13.690 1.00 49.62 110 MET A O 1
ATOM 898 N N . VAL A 1 111 ? -1.891 -20.331 14.978 1.00 47.47 111 VAL A N 1
ATOM 899 C CA . VAL A 1 111 ? -0.744 -20.740 14.150 1.00 47.47 111 VAL A CA 1
ATOM 900 C C . VAL A 1 111 ? -0.061 -19.614 13.364 1.00 47.47 111 VAL A C 1
ATOM 902 O O . VAL A 1 111 ? -0.683 -18.945 12.552 1.00 47.47 111 VAL A O 1
ATOM 905 N N . ASN A 1 112 ? 1.257 -19.475 13.556 1.00 53.28 112 ASN A N 1
ATOM 906 C CA . ASN A 1 112 ? 2.176 -18.732 12.681 1.00 53.28 112 ASN A CA 1
ATOM 907 C C . ASN A 1 112 ? 2.123 -19.295 11.246 1.00 53.28 112 ASN A C 1
ATOM 909 O O . ASN A 1 112 ? 3.022 -20.001 10.794 1.00 53.28 112 ASN A O 1
ATOM 913 N N . ASP A 1 113 ? 1.039 -19.030 10.529 1.00 63.56 113 ASP A N 1
ATOM 914 C CA . ASP A 1 113 ? 0.969 -19.215 9.095 1.00 63.56 113 ASP A CA 1
ATOM 915 C C . ASP A 1 113 ? 1.570 -17.956 8.479 1.00 63.56 113 ASP A C 1
ATOM 917 O O . ASP A 1 113 ? 0.896 -16.939 8.322 1.00 63.56 113 ASP A O 1
ATOM 921 N N . PHE A 1 114 ? 2.862 -18.023 8.150 1.00 62.84 114 PHE A N 1
ATOM 922 C CA . PHE A 1 114 ? 3.599 -16.948 7.479 1.00 62.84 114 PHE A CA 1
ATOM 923 C C . PHE A 1 114 ? 2.925 -16.477 6.176 1.00 62.84 114 PHE A C 1
ATOM 925 O O . PHE A 1 114 ? 3.282 -15.432 5.651 1.00 62.84 114 PHE A O 1
ATOM 932 N N . ARG A 1 115 ? 1.928 -17.209 5.653 1.00 67.12 115 ARG A N 1
ATOM 933 C CA . ARG A 1 115 ? 1.132 -16.820 4.479 1.00 67.12 115 ARG A CA 1
ATOM 934 C C . ARG A 1 115 ? -0.050 -15.894 4.805 1.00 67.12 115 ARG A C 1
ATOM 936 O O . ARG A 1 115 ? -0.773 -15.504 3.884 1.00 67.12 115 ARG A O 1
ATOM 943 N N . ARG A 1 116 ? -0.284 -15.580 6.086 1.00 78.00 116 ARG A N 1
ATOM 944 C CA . ARG A 1 116 ? -1.365 -14.709 6.588 1.00 78.00 116 ARG A CA 1
ATOM 945 C C . ARG A 1 116 ? -0.845 -13.383 7.133 1.00 78.00 116 ARG A C 1
ATOM 947 O O . ARG A 1 116 ? -1.226 -12.968 8.223 1.00 78.00 116 ARG A O 1
ATOM 954 N N . GLN A 1 117 ? 0.047 -12.740 6.392 1.00 8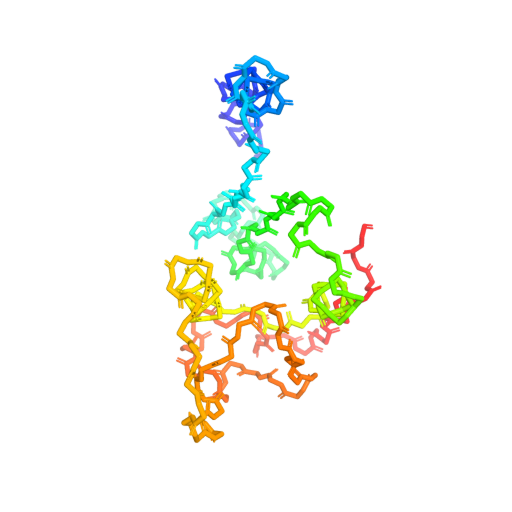9.12 117 GLN A N 1
ATOM 955 C CA . GLN A 1 117 ? 0.559 -11.426 6.763 1.00 89.12 117 GLN A CA 1
ATOM 956 C C . GLN A 1 117 ? -0.386 -10.330 6.283 1.00 89.12 117 GLN A C 1
ATOM 958 O O . GLN A 1 117 ? -0.945 -10.411 5.193 1.00 89.12 117 GLN A O 1
ATOM 963 N N . SER A 1 118 ? -0.565 -9.314 7.115 1.00 92.50 118 SER A N 1
ATOM 964 C CA . SER A 1 118 ? -1.279 -8.081 6.806 1.00 92.50 118 SER A CA 1
ATOM 965 C C . SER A 1 118 ? -0.318 -6.892 6.813 1.00 92.50 118 SER A C 1
ATOM 967 O O . SER A 1 118 ? 0.822 -6.991 7.261 1.00 92.50 118 SER A O 1
ATOM 969 N N . LEU A 1 119 ? -0.794 -5.721 6.393 1.00 93.31 119 LEU A N 1
ATOM 970 C CA . LEU A 1 119 ? -0.053 -4.461 6.487 1.00 93.31 119 LEU A CA 1
ATOM 971 C C . LEU A 1 119 ? 0.244 -4.052 7.944 1.00 93.31 119 LEU A C 1
ATOM 973 O O . LEU A 1 119 ? 1.050 -3.153 8.177 1.00 93.31 119 LEU A O 1
ATOM 977 N N . PHE A 1 120 ? -0.399 -4.703 8.920 1.00 91.12 120 PHE A N 1
ATOM 978 C CA . PHE A 1 120 ? -0.184 -4.500 10.354 1.00 91.12 120 PHE A CA 1
ATOM 979 C C . PHE A 1 120 ? 0.853 -5.449 10.969 1.00 91.12 120 PHE A C 1
ATOM 981 O O . PHE A 1 120 ? 1.057 -5.393 12.185 1.00 91.12 120 PHE A O 1
ATOM 988 N N . ASP A 1 121 ? 1.485 -6.299 10.161 1.00 91.19 121 ASP A N 1
ATOM 989 C CA . ASP A 1 121 ? 2.550 -7.221 10.560 1.00 91.19 121 ASP A CA 1
ATOM 990 C C . ASP A 1 121 ? 3.913 -6.746 10.028 1.00 91.19 121 ASP A C 1
ATOM 992 O O . ASP A 1 121 ? 3.976 -5.896 9.143 1.00 91.19 121 ASP A O 1
ATOM 996 N N . ASP A 1 122 ? 5.012 -7.284 10.560 1.00 90.44 122 ASP A N 1
ATOM 997 C CA . ASP A 1 122 ? 6.363 -6.993 10.056 1.00 90.44 122 ASP A CA 1
ATOM 998 C C . ASP A 1 122 ? 6.614 -7.788 8.765 1.00 90.44 122 ASP A C 1
ATOM 1000 O O . ASP A 1 122 ? 6.819 -9.008 8.797 1.00 90.44 122 ASP A O 1
ATOM 1004 N N . LEU A 1 123 ? 6.544 -7.111 7.616 1.00 90.75 123 LEU A N 1
ATOM 1005 C CA . LEU A 1 123 ? 6.834 -7.719 6.320 1.00 90.75 123 LEU A CA 1
ATOM 1006 C C . LEU A 1 123 ? 8.348 -7.737 6.101 1.00 90.75 123 LEU A C 1
ATOM 1008 O O . LEU A 1 123 ? 8.987 -6.688 6.065 1.00 90.75 123 LEU A O 1
ATOM 1012 N N . SER A 1 124 ? 8.934 -8.921 5.907 1.00 88.81 124 SER A N 1
ATOM 1013 C CA . SER A 1 124 ? 10.391 -9.076 5.775 1.00 88.81 124 SER A CA 1
ATOM 1014 C C . SER A 1 124 ? 10.989 -8.234 4.633 1.00 88.81 124 SER A C 1
ATOM 1016 O O . SER A 1 124 ? 10.412 -8.123 3.553 1.00 88.81 124 SER A O 1
ATOM 1018 N N . MET A 1 125 ? 12.189 -7.678 4.853 1.00 86.44 125 MET A N 1
ATOM 1019 C CA . MET A 1 125 ? 13.005 -7.033 3.803 1.00 86.44 125 MET A CA 1
ATOM 1020 C C . MET A 1 125 ? 13.400 -8.016 2.697 1.00 86.44 125 MET A C 1
ATOM 1022 O O . MET A 1 125 ? 13.722 -7.609 1.588 1.00 86.44 125 MET A O 1
ATOM 1026 N N . GLU A 1 126 ? 13.456 -9.305 3.033 1.00 85.19 126 GLU A N 1
ATOM 1027 C CA . GLU A 1 126 ? 13.983 -10.362 2.169 1.00 85.19 126 GLU A CA 1
ATOM 1028 C C . GLU A 1 126 ? 12.921 -10.911 1.204 1.00 85.19 126 GLU A C 1
ATOM 1030 O O . GLU A 1 126 ? 13.241 -11.732 0.336 1.00 85.19 126 GLU A O 1
ATOM 1035 N N . ARG A 1 127 ? 11.662 -10.451 1.336 1.00 86.31 127 ARG A N 1
ATOM 1036 C CA . ARG A 1 127 ? 10.573 -10.800 0.417 1.00 86.31 127 ARG A CA 1
ATOM 1037 C C . ARG A 1 127 ? 10.970 -10.441 -1.007 1.00 86.31 127 ARG A C 1
ATOM 1039 O O . ARG A 1 127 ? 11.456 -9.348 -1.290 1.00 86.31 127 ARG A O 1
ATOM 1046 N N . ASN A 1 128 ? 10.721 -11.367 -1.914 1.00 85.69 128 ASN A N 1
ATOM 1047 C CA . ASN A 1 128 ? 10.931 -11.182 -3.337 1.00 85.69 128 ASN A CA 1
ATOM 1048 C C . ASN A 1 128 ? 9.839 -11.920 -4.111 1.00 85.69 128 ASN A C 1
ATOM 1050 O O . ASN A 1 128 ? 9.080 -12.711 -3.556 1.00 85.69 128 ASN A O 1
ATOM 1054 N N . CYS A 1 129 ? 9.765 -11.688 -5.417 1.00 86.56 129 CYS A N 1
ATOM 1055 C CA . CYS A 1 129 ? 8.713 -12.276 -6.239 1.00 86.56 129 CYS A CA 1
ATOM 1056 C C . CYS A 1 129 ? 8.646 -13.806 -6.145 1.00 86.56 129 CYS A C 1
ATOM 1058 O O . CYS A 1 129 ? 7.552 -14.357 -6.148 1.00 86.56 129 CYS A O 1
ATOM 1060 N N . SER A 1 130 ? 9.783 -14.490 -5.985 1.00 86.38 130 SER A N 1
ATOM 1061 C CA . SER A 1 130 ? 9.803 -15.946 -5.823 1.00 86.38 130 SER A CA 1
ATOM 1062 C C . SER A 1 130 ? 9.188 -16.380 -4.488 1.00 86.38 130 SER A C 1
ATOM 1064 O O . SER A 1 130 ? 8.324 -17.256 -4.473 1.00 86.38 130 SER A O 1
ATOM 1066 N N . THR A 1 131 ? 9.560 -15.734 -3.372 1.00 84.94 131 THR A N 1
ATOM 1067 C CA . THR A 1 131 ? 9.004 -16.065 -2.043 1.00 84.94 131 THR A CA 1
ATOM 1068 C C . THR A 1 131 ? 7.514 -15.758 -1.947 1.00 84.94 131 THR A C 1
ATOM 1070 O O . THR A 1 131 ? 6.788 -16.475 -1.263 1.00 84.94 131 THR A O 1
ATOM 1073 N N . GLU A 1 132 ? 7.053 -14.738 -2.673 1.00 86.50 132 GLU A N 1
ATOM 1074 C CA . GLU A 1 132 ? 5.647 -14.325 -2.708 1.00 86.50 132 GLU A CA 1
ATOM 1075 C C . GLU A 1 132 ? 4.809 -15.015 -3.792 1.00 86.50 132 GLU A C 1
ATOM 1077 O O . GLU A 1 132 ? 3.596 -14.806 -3.865 1.00 86.50 132 GLU A O 1
ATOM 1082 N N . GLY A 1 133 ? 5.429 -15.850 -4.631 1.00 87.12 133 GLY A N 1
ATOM 1083 C CA . GLY A 1 133 ? 4.753 -16.529 -5.736 1.00 87.12 133 GLY A CA 1
ATOM 1084 C C . GLY A 1 133 ? 4.247 -15.581 -6.831 1.00 87.12 133 GLY A C 1
ATOM 1085 O O . GLY A 1 133 ? 3.258 -15.890 -7.493 1.00 87.12 133 GLY A O 1
ATOM 1086 N N . ILE A 1 134 ? 4.899 -14.430 -7.012 1.00 86.12 134 ILE A N 1
ATOM 1087 C CA . ILE A 1 134 ? 4.633 -13.478 -8.094 1.00 86.12 134 ILE A CA 1
ATOM 1088 C C . ILE A 1 134 ? 5.337 -13.985 -9.366 1.00 86.12 134 ILE A C 1
ATOM 1090 O O . ILE A 1 134 ? 6.563 -14.138 -9.356 1.00 86.12 134 ILE A O 1
ATOM 1094 N N . PRO A 1 135 ? 4.604 -14.233 -10.470 1.00 85.69 135 PRO A N 1
ATOM 1095 C CA . PRO A 1 135 ? 5.202 -14.622 -11.743 1.00 85.69 135 PRO A CA 1
ATOM 1096 C C . PRO A 1 135 ? 6.195 -13.575 -12.253 1.00 85.69 135 PRO A C 1
ATOM 1098 O O . PRO A 1 135 ? 5.959 -12.376 -12.125 1.00 85.69 135 PRO A O 1
ATOM 1101 N N . GLU A 1 136 ? 7.267 -14.031 -12.896 1.00 82.94 136 GLU A N 1
ATOM 1102 C CA . GLU A 1 136 ? 8.344 -13.171 -13.404 1.00 82.94 136 GLU A CA 1
ATOM 1103 C C . GLU A 1 136 ? 7.859 -12.011 -14.304 1.00 82.94 136 GLU A C 1
ATOM 1105 O O . GLU A 1 136 ? 8.253 -10.879 -14.028 1.00 82.94 136 GLU A O 1
ATOM 1110 N N . PRO A 1 137 ? 6.883 -12.188 -15.221 1.00 81.38 137 PRO A N 1
ATOM 1111 C CA . PRO A 1 137 ? 6.372 -11.076 -16.030 1.00 81.38 137 PRO A CA 1
ATOM 1112 C C . PRO A 1 137 ? 5.719 -9.939 -15.227 1.00 81.38 137 PRO A C 1
ATOM 1114 O O . PRO A 1 137 ? 5.650 -8.801 -15.698 1.00 81.38 137 PRO A O 1
ATOM 1117 N N . LEU A 1 138 ? 5.221 -10.244 -14.023 1.00 80.94 138 LEU A N 1
ATOM 1118 C CA . LEU A 1 138 ? 4.570 -9.304 -13.105 1.00 80.94 138 LEU A CA 1
ATOM 1119 C C . LEU A 1 138 ? 5.526 -8.797 -12.018 1.00 80.94 138 LEU A C 1
ATOM 1121 O O . LEU A 1 138 ? 5.153 -7.952 -11.207 1.00 80.94 138 LEU A O 1
ATOM 1125 N N . CYS A 1 139 ? 6.754 -9.306 -11.979 1.00 83.31 139 CYS A N 1
ATOM 1126 C CA . CYS A 1 139 ? 7.704 -8.977 -10.940 1.00 83.31 139 CYS A CA 1
ATOM 1127 C C . CYS A 1 139 ? 8.346 -7.609 -11.192 1.00 83.31 139 CYS A C 1
ATOM 1129 O O . CYS A 1 139 ? 9.071 -7.408 -12.163 1.00 83.31 139 CYS A O 1
ATOM 1131 N N . ALA A 1 140 ? 8.143 -6.664 -10.274 1.00 74.88 140 ALA A N 1
ATOM 1132 C CA . ALA A 1 140 ? 8.877 -5.398 -10.285 1.00 74.88 140 ALA A CA 1
ATOM 1133 C C . ALA A 1 140 ? 10.361 -5.572 -9.885 1.00 74.88 140 ALA A C 1
ATOM 1135 O O . ALA A 1 140 ? 11.196 -4.725 -10.180 1.00 74.88 140 ALA A O 1
ATOM 1136 N N . CYS A 1 141 ? 10.714 -6.672 -9.214 1.00 62.88 141 CYS A N 1
ATOM 1137 C CA . CYS A 1 141 ? 12.032 -6.861 -8.604 1.00 62.88 141 CYS A CA 1
ATOM 1138 C C . CYS A 1 141 ? 13.056 -7.620 -9.471 1.00 62.88 141 CYS A C 1
ATOM 1140 O O . CYS A 1 141 ? 14.201 -7.736 -9.036 1.00 62.88 141 CYS A O 1
ATOM 1142 N N . SER A 1 142 ? 12.683 -8.190 -10.628 1.00 56.12 142 SER A N 1
ATOM 1143 C CA . SER A 1 142 ? 13.528 -9.195 -11.306 1.00 56.12 142 SER A CA 1
ATOM 1144 C C . SER A 1 142 ? 14.305 -8.723 -12.531 1.00 56.12 142 SER A C 1
ATOM 1146 O O . SER A 1 142 ? 15.234 -9.425 -12.914 1.00 56.12 142 SER A O 1
ATOM 1148 N N . GLU A 1 143 ? 13.983 -7.591 -13.159 1.00 51.97 143 GLU A N 1
ATOM 1149 C CA . GLU A 1 143 ? 14.392 -7.454 -14.567 1.00 51.97 143 GLU A CA 1
ATOM 1150 C C . GLU A 1 143 ? 15.742 -6.783 -14.856 1.00 51.97 143 GLU A C 1
ATOM 1152 O O . GLU A 1 143 ? 16.300 -7.111 -15.890 1.00 51.97 143 GLU A O 1
ATOM 1157 N N . ASP A 1 144 ? 16.342 -5.935 -14.006 1.00 47.16 144 ASP A N 1
AT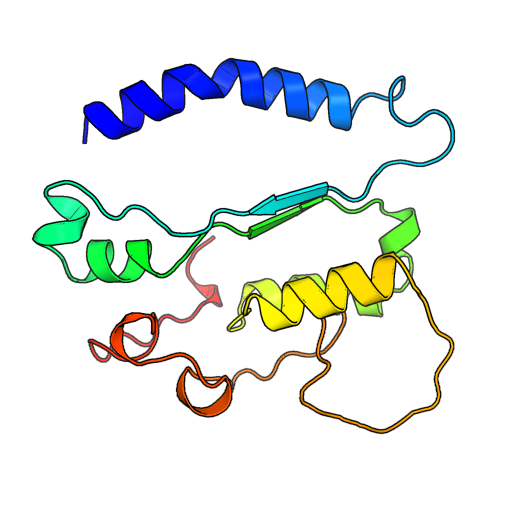OM 1158 C CA . ASP A 1 144 ? 17.474 -5.115 -14.510 1.00 47.16 144 ASP A CA 1
ATOM 1159 C C . ASP A 1 144 ? 18.626 -4.822 -13.527 1.00 47.16 144 ASP A C 1
ATOM 1161 O O . ASP A 1 144 ? 19.390 -3.875 -13.708 1.00 47.16 144 ASP A O 1
ATOM 1165 N N . GLY A 1 145 ? 18.792 -5.595 -12.447 1.00 45.97 145 GLY A N 1
ATOM 1166 C CA . GLY A 1 145 ? 19.871 -5.339 -11.470 1.00 45.97 145 GLY A CA 1
ATOM 1167 C C . GLY A 1 145 ? 19.730 -4.008 -10.709 1.00 45.97 145 GLY A C 1
ATOM 1168 O O . GLY A 1 145 ? 20.571 -3.669 -9.873 1.00 45.97 145 GLY A O 1
ATOM 1169 N N . ILE A 1 146 ? 18.638 -3.276 -1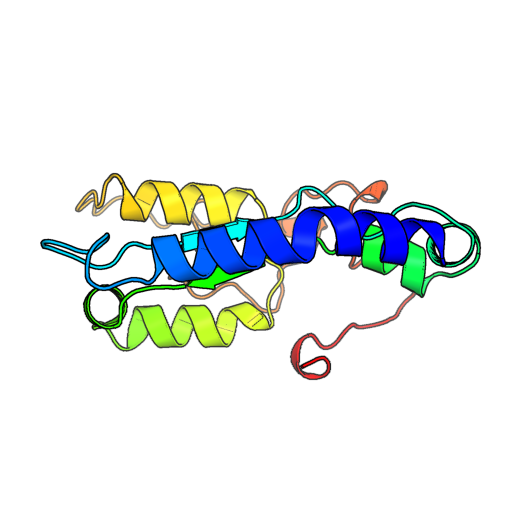0.947 1.00 51.16 146 ILE A N 1
ATOM 1170 C CA . ILE A 1 146 ? 18.229 -2.113 -10.174 1.00 51.16 146 ILE A CA 1
ATOM 1171 C C . ILE A 1 146 ? 17.681 -2.641 -8.851 1.00 51.16 146 ILE A C 1
ATOM 1173 O O . ILE A 1 146 ? 16.525 -3.044 -8.738 1.00 51.16 146 ILE A O 1
ATOM 1177 N N . LYS A 1 147 ? 18.533 -2.642 -7.824 1.00 45.94 147 LYS A N 1
ATOM 1178 C CA . LYS A 1 147 ? 18.071 -2.705 -6.439 1.00 45.94 147 LYS A CA 1
ATOM 1179 C C . LYS A 1 147 ? 17.319 -1.410 -6.167 1.00 45.94 147 LYS A C 1
ATOM 1181 O O . LYS A 1 147 ? 17.932 -0.400 -5.829 1.00 45.94 147 LYS A O 1
ATOM 1186 N N . ILE A 1 148 ? 16.005 -1.427 -6.350 1.00 52.19 148 ILE A N 1
ATOM 1187 C CA . ILE A 1 148 ? 15.160 -0.334 -5.887 1.00 52.19 148 ILE A CA 1
ATOM 1188 C C . ILE A 1 148 ? 15.242 -0.397 -4.371 1.00 52.19 148 ILE A C 1
ATOM 1190 O O . ILE A 1 148 ? 14.705 -1.316 -3.758 1.00 52.19 148 ILE A O 1
ATOM 1194 N N . ASN A 1 149 ? 15.999 0.521 -3.775 1.00 43.44 149 ASN A N 1
ATOM 1195 C CA . ASN A 1 149 ? 15.904 0.757 -2.349 1.00 43.44 149 ASN A CA 1
ATOM 1196 C C . ASN A 1 149 ? 14.568 1.469 -2.137 1.00 43.44 149 ASN A C 1
ATOM 1198 O O . ASN A 1 149 ? 14.444 2.624 -2.554 1.00 43.44 149 ASN A O 1
ATOM 1202 N N . PRO A 1 150 ? 13.574 0.822 -1.515 1.00 45.09 150 PRO A N 1
ATOM 1203 C CA . PRO A 1 150 ? 12.268 1.440 -1.363 1.00 45.09 150 PRO A CA 1
ATOM 1204 C C . PRO A 1 150 ? 12.363 2.740 -0.543 1.00 45.09 150 PRO A C 1
ATOM 1206 O O . PRO A 1 150 ? 11.573 3.648 -0.752 1.00 45.09 150 PRO A O 1
ATOM 1209 N N . ALA A 1 151 ? 13.390 2.886 0.308 1.00 35.72 151 ALA A N 1
ATOM 1210 C CA . ALA A 1 151 ? 13.624 4.058 1.154 1.00 35.72 151 ALA A CA 1
ATOM 1211 C C . ALA A 1 151 ? 14.088 5.336 0.421 1.00 35.72 151 ALA A C 1
ATOM 1213 O O . ALA A 1 151 ? 14.351 6.337 1.086 1.00 35.72 151 ALA A O 1
ATOM 1214 N N . LEU A 1 152 ? 14.248 5.319 -0.909 1.00 30.70 152 LEU A N 1
ATOM 1215 C CA . LEU A 1 152 ? 14.790 6.451 -1.683 1.00 30.70 152 LEU A CA 1
ATOM 1216 C C . LEU A 1 152 ? 13.781 7.151 -2.607 1.00 30.70 152 LEU A C 1
ATOM 1218 O O . LEU A 1 152 ? 14.163 8.090 -3.303 1.00 30.70 152 LEU A O 1
ATOM 1222 N N . HIS A 1 153 ? 12.511 6.749 -2.591 1.00 34.75 153 HIS A N 1
ATOM 1223 C CA . HIS A 1 153 ? 11.465 7.389 -3.387 1.00 34.75 153 HIS A CA 1
ATOM 1224 C C . HIS A 1 153 ? 10.278 7.763 -2.494 1.00 34.75 153 HIS A C 1
ATOM 1226 O O . HIS A 1 153 ? 9.334 6.993 -2.336 1.00 34.75 153 HIS A O 1
ATOM 1232 N N . VAL A 1 154 ? 10.392 8.949 -1.888 1.00 28.98 154 VAL A N 1
ATOM 1233 C CA . VAL A 1 154 ? 9.288 9.756 -1.346 1.00 28.98 154 VAL A CA 1
ATOM 1234 C C . VAL A 1 154 ? 9.195 11.008 -2.201 1.00 28.98 154 VAL A C 1
ATOM 1236 O O . VAL A 1 154 ? 10.271 11.607 -2.440 1.00 28.98 154 VAL A O 1
#